Protein AF-A0A3M0MHT3-F1 (afdb_monomer_lite)

Radius of gyration: 19.17 Å; chains: 1; bounding box: 52×46×48 Å

pLDDT: mean 84.62, std 9.92, range [46.72, 96.75]

Organism: NCBI:txid2116655

Foldseek 3Di:
DDDPVVLLCLQLVLQLVVLVVQLCVQLVVCVVVVHDPVLSVLLSCLQSVLSSVLRSVVSVCVLVVVDDQPDLVVLLVSLLVSQLVSVLSSLQSNCVVVVHPSADPPHDVVSSVVSNVVSSVVSVVSSVSSVVPNLVSLVVCVVPHVSSVVSNVVVVVVVVVVVVVVVVVVVD

Structure (mmCIF, N/CA/C/O backbone):
data_AF-A0A3M0MHT3-F1
#
_entry.id   AF-A0A3M0MHT3-F1
#
loop_
_atom_site.group_PDB
_atom_site.id
_atom_site.type_symbol
_atom_site.label_atom_id
_atom_site.label_alt_id
_atom_site.label_comp_id
_atom_site.label_asym_id
_atom_site.label_entity_id
_atom_site.label_seq_id
_atom_site.pdbx_PDB_ins_code
_atom_site.Cartn_x
_atom_site.Cartn_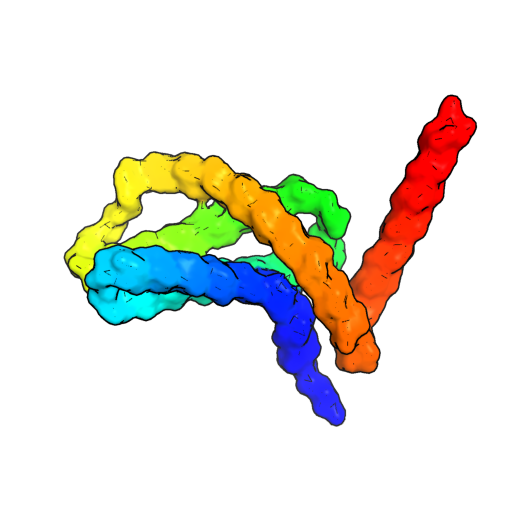y
_atom_site.Cartn_z
_atom_site.occupancy
_atom_site.B_iso_or_equiv
_atom_site.auth_seq_id
_atom_site.auth_comp_id
_atom_site.auth_asym_id
_atom_site.auth_atom_id
_atom_site.pdbx_PDB_model_num
ATOM 1 N N . MET A 1 1 ? 3.246 -25.161 -18.260 1.00 46.72 1 MET A N 1
ATOM 2 C CA . MET A 1 1 ? 2.422 -23.976 -18.597 1.00 46.72 1 MET A CA 1
ATOM 3 C C . MET A 1 1 ? 2.304 -23.102 -17.354 1.00 46.72 1 MET A C 1
ATOM 5 O O . MET A 1 1 ? 1.690 -23.528 -16.388 1.00 46.72 1 MET A O 1
ATOM 9 N N . ASN A 1 2 ? 2.968 -21.941 -17.319 1.00 58.84 2 ASN A N 1
ATOM 10 C CA . ASN A 1 2 ? 2.985 -21.074 -16.133 1.00 58.84 2 ASN A CA 1
ATOM 11 C C . ASN A 1 2 ? 1.727 -20.196 -16.084 1.00 58.84 2 ASN A C 1
ATOM 13 O O . ASN A 1 2 ? 1.417 -19.505 -17.051 1.00 58.84 2 ASN A O 1
ATOM 17 N N . ASN A 1 3 ? 1.023 -20.237 -14.952 1.00 82.75 3 ASN A N 1
ATOM 18 C CA . ASN A 1 3 ? -0.257 -19.568 -14.726 1.00 82.75 3 ASN A CA 1
ATOM 19 C C . ASN A 1 3 ? -0.120 -18.028 -14.856 1.00 82.75 3 ASN A C 1
ATOM 21 O O . ASN A 1 3 ? 0.735 -17.445 -14.177 1.00 82.75 3 ASN A O 1
ATOM 25 N N . PRO A 1 4 ? -0.937 -17.351 -15.689 1.00 78.12 4 PRO A N 1
ATOM 26 C CA . PRO A 1 4 ? -0.893 -15.894 -15.858 1.00 78.12 4 PRO A CA 1
ATOM 27 C C . PRO A 1 4 ? -1.114 -15.132 -14.544 1.00 78.12 4 PRO A C 1
ATOM 29 O O . PRO A 1 4 ? -0.484 -14.099 -14.326 1.00 78.12 4 PRO A O 1
ATOM 32 N N . ILE A 1 5 ? -1.916 -15.683 -13.627 1.00 80.44 5 ILE A N 1
ATOM 33 C CA . ILE A 1 5 ? -2.177 -15.097 -12.305 1.00 80.44 5 ILE A CA 1
ATOM 34 C C . ILE A 1 5 ? -0.890 -15.040 -11.478 1.00 80.44 5 ILE A C 1
ATOM 36 O O . ILE A 1 5 ? -0.597 -14.028 -10.849 1.00 80.44 5 ILE A O 1
ATOM 40 N N . LYS A 1 6 ? -0.072 -16.098 -11.530 1.00 83.00 6 LYS A N 1
ATOM 41 C CA . LYS A 1 6 ? 1.207 -16.152 -10.811 1.00 83.00 6 LYS A CA 1
ATOM 42 C C . LYS A 1 6 ? 2.182 -15.093 -11.328 1.00 83.00 6 LYS A C 1
ATOM 44 O O . LYS A 1 6 ? 2.849 -14.436 -10.539 1.00 83.00 6 LYS A O 1
ATOM 49 N N . ARG A 1 7 ? 2.233 -14.886 -12.648 1.00 81.50 7 ARG A N 1
ATOM 50 C CA . ARG A 1 7 ? 3.071 -13.842 -13.263 1.00 81.50 7 ARG A CA 1
ATOM 51 C C . ARG A 1 7 ? 2.618 -12.441 -12.869 1.00 81.50 7 ARG A C 1
ATOM 53 O O . ARG A 1 7 ? 3.464 -11.591 -12.602 1.00 81.50 7 ARG A O 1
ATOM 60 N N . LEU A 1 8 ? 1.307 -12.211 -12.813 1.00 81.31 8 LEU A N 1
ATOM 61 C CA . LEU A 1 8 ? 0.759 -10.944 -12.345 1.00 81.31 8 LEU A CA 1
ATOM 62 C C . LEU A 1 8 ? 1.101 -10.727 -10.866 1.00 81.31 8 LEU A C 1
ATOM 64 O O . LEU A 1 8 ? 1.663 -9.696 -10.526 1.00 81.31 8 LEU A O 1
ATOM 68 N N . ALA A 1 9 ? 0.878 -11.718 -10.003 1.00 82.44 9 ALA A N 1
ATOM 69 C CA . ALA A 1 9 ? 1.218 -11.622 -8.583 1.00 82.44 9 ALA A CA 1
ATOM 70 C C . ALA A 1 9 ? 2.713 -11.323 -8.355 1.00 82.44 9 ALA A C 1
ATOM 72 O O . ALA A 1 9 ? 3.049 -10.429 -7.583 1.00 82.44 9 ALA A O 1
ATOM 73 N N . GLU A 1 10 ? 3.613 -12.005 -9.075 1.00 84.19 10 GLU A N 1
ATOM 74 C CA . GLU A 1 10 ? 5.056 -11.735 -9.008 1.00 84.19 10 GLU A CA 1
ATOM 75 C C . GLU A 1 10 ? 5.402 -10.304 -9.445 1.00 84.19 10 GLU A C 1
ATOM 77 O O . GLU A 1 10 ? 6.305 -9.695 -8.878 1.00 84.19 10 GLU A O 1
ATOM 82 N N . LEU A 1 11 ? 4.691 -9.745 -10.426 1.00 83.38 11 LEU A N 1
ATOM 83 C CA . LEU A 1 11 ? 4.920 -8.382 -10.908 1.00 83.38 11 LEU A CA 1
ATOM 84 C C . LEU A 1 11 ? 4.488 -7.317 -9.888 1.00 83.38 11 LEU A C 1
ATOM 86 O O . LEU A 1 11 ? 5.178 -6.311 -9.731 1.00 83.38 11 LEU A O 1
ATOM 90 N N . LEU A 1 12 ? 3.361 -7.544 -9.206 1.00 86.94 12 LEU A N 1
ATOM 91 C CA . LEU A 1 12 ? 2.740 -6.594 -8.274 1.00 86.94 12 LEU A CA 1
ATOM 92 C C . LEU A 1 12 ? 3.367 -6.613 -6.872 1.00 86.94 12 LEU A C 1
ATOM 94 O O . LEU A 1 12 ? 3.143 -5.692 -6.082 1.00 86.94 12 LEU A O 1
ATOM 98 N N . LEU A 1 13 ? 4.158 -7.647 -6.575 1.00 86.62 13 LEU A N 1
ATOM 99 C CA . LEU A 1 13 ? 4.714 -7.919 -5.251 1.00 86.62 13 LEU A CA 1
ATOM 100 C C . LEU A 1 13 ? 5.468 -6.719 -4.643 1.00 86.62 13 LEU A C 1
ATOM 102 O O . LEU A 1 13 ? 5.129 -6.345 -3.517 1.00 86.62 13 LEU A O 1
ATOM 106 N N . PRO A 1 14 ? 6.395 -6.040 -5.358 1.00 84.31 14 PRO A N 1
ATOM 107 C CA . PRO A 1 14 ? 7.136 -4.907 -4.795 1.00 84.31 14 PRO A CA 1
ATOM 108 C C . PRO A 1 14 ? 6.230 -3.762 -4.335 1.00 84.31 14 PRO A C 1
ATOM 110 O O . PRO A 1 14 ? 6.463 -3.171 -3.286 1.00 84.31 14 PRO A O 1
ATOM 113 N N . GLY A 1 15 ? 5.166 -3.479 -5.089 1.00 83.81 15 GLY A N 1
ATOM 114 C CA . GLY A 1 15 ? 4.179 -2.474 -4.712 1.00 83.81 15 GLY A CA 1
ATOM 115 C C . GLY A 1 15 ? 3.361 -2.881 -3.495 1.00 83.81 15 GLY A C 1
ATOM 116 O O . GLY A 1 15 ? 3.164 -2.078 -2.587 1.00 83.81 15 GLY A O 1
ATOM 117 N N . SER A 1 16 ? 2.918 -4.139 -3.449 1.00 88.06 16 SER A N 1
ATOM 118 C CA . SER A 1 16 ? 2.106 -4.651 -2.339 1.00 88.06 16 SER A CA 1
ATOM 119 C C . SER A 1 16 ? 2.852 -4.727 -1.001 1.00 88.06 16 SER A C 1
ATOM 121 O O . SER A 1 16 ? 2.223 -4.648 0.054 1.00 88.06 16 SER A O 1
ATOM 123 N N . LEU A 1 17 ? 4.189 -4.816 -1.032 1.00 89.00 17 LEU A N 1
ATOM 124 C CA . LEU A 1 17 ? 5.043 -4.902 0.158 1.00 89.00 17 LEU A CA 1
ATOM 125 C C . LEU A 1 17 ? 4.841 -3.719 1.117 1.00 89.00 17 LEU A C 1
ATOM 127 O O . LEU A 1 17 ? 4.962 -3.868 2.332 1.00 89.00 17 LEU A O 1
ATOM 131 N N . LEU A 1 18 ? 4.473 -2.557 0.581 1.00 85.56 18 LEU A N 1
ATOM 132 C CA . LEU A 1 18 ? 4.173 -1.371 1.372 1.00 85.56 18 LEU A CA 1
ATOM 133 C C . LEU A 1 18 ? 3.054 -1.614 2.390 1.00 85.56 18 LEU A C 1
ATOM 135 O O . LEU A 1 18 ? 3.161 -1.179 3.534 1.00 85.56 18 LEU A O 1
ATOM 139 N N . GLY A 1 19 ? 2.001 -2.331 1.990 1.00 88.50 19 GLY A N 1
ATOM 140 C CA . GLY A 1 19 ? 0.903 -2.658 2.893 1.00 88.50 19 GLY A CA 1
ATOM 141 C C . GLY A 1 19 ? 1.360 -3.531 4.057 1.00 88.50 19 GLY A C 1
ATOM 142 O O . GLY A 1 19 ? 0.933 -3.309 5.185 1.00 88.50 19 GLY A O 1
ATOM 143 N N . ALA A 1 20 ? 2.300 -4.450 3.818 1.00 91.62 20 ALA A N 1
ATOM 144 C CA . ALA A 1 20 ? 2.898 -5.260 4.876 1.00 91.62 20 ALA A CA 1
ATOM 145 C C . ALA A 1 20 ? 3.751 -4.415 5.837 1.00 91.62 20 ALA A C 1
ATOM 147 O O . ALA A 1 20 ? 3.636 -4.569 7.049 1.00 91.62 20 ALA A O 1
ATOM 148 N N . ILE A 1 21 ? 4.564 -3.488 5.322 1.00 91.44 21 ILE A N 1
ATOM 149 C CA . ILE A 1 21 ? 5.383 -2.592 6.158 1.00 91.44 21 ILE A CA 1
ATOM 150 C C . ILE A 1 21 ? 4.493 -1.688 7.016 1.00 91.44 21 ILE A C 1
ATOM 152 O O . ILE A 1 21 ? 4.724 -1.554 8.215 1.00 91.44 21 ILE A O 1
ATOM 156 N N . ALA A 1 22 ? 3.448 -1.105 6.426 1.00 90.25 22 ALA A N 1
ATOM 157 C CA . ALA A 1 22 ? 2.500 -0.268 7.152 1.00 90.25 22 ALA A CA 1
ATOM 158 C C . ALA A 1 22 ? 1.719 -1.065 8.209 1.00 90.25 22 ALA A C 1
ATOM 160 O O . ALA A 1 22 ? 1.574 -0.599 9.337 1.00 90.25 22 ALA A O 1
ATOM 161 N N . ALA A 1 23 ? 1.274 -2.279 7.873 1.00 92.25 23 ALA A N 1
ATOM 162 C CA . ALA A 1 23 ? 0.654 -3.203 8.817 1.00 92.25 23 ALA A CA 1
ATOM 163 C C . ALA A 1 23 ? 1.576 -3.508 10.005 1.00 92.25 23 ALA A C 1
ATOM 165 O O . ALA A 1 23 ? 1.143 -3.415 11.150 1.00 92.25 23 ALA A O 1
ATOM 166 N N . LEU A 1 24 ? 2.847 -3.826 9.748 1.00 95.44 24 LEU A N 1
ATOM 167 C CA . LEU A 1 24 ? 3.828 -4.087 10.803 1.00 95.44 24 LEU A CA 1
ATOM 168 C C . LEU A 1 24 ? 4.072 -2.853 11.674 1.00 95.44 24 LEU A C 1
ATOM 170 O O . LEU A 1 24 ? 4.124 -2.980 12.893 1.00 95.44 24 LEU A O 1
ATOM 174 N N . ALA A 1 25 ? 4.180 -1.667 11.073 1.00 93.81 25 ALA A N 1
ATOM 175 C CA . ALA A 1 25 ? 4.364 -0.424 11.816 1.00 93.81 25 ALA A CA 1
ATOM 176 C C . ALA A 1 25 ? 3.164 -0.132 12.732 1.00 93.81 25 ALA A C 1
ATOM 178 O O . ALA A 1 25 ? 3.336 0.073 13.932 1.00 93.81 25 ALA A O 1
ATOM 179 N N . VAL A 1 26 ? 1.944 -0.172 12.191 1.00 93.88 26 VAL A N 1
ATOM 180 C CA . VAL A 1 26 ? 0.717 0.096 12.956 1.00 93.88 26 VAL A CA 1
ATOM 181 C C . VAL A 1 26 ? 0.482 -0.973 14.021 1.00 93.88 26 VAL A C 1
ATOM 183 O O . VAL A 1 26 ? 0.219 -0.645 15.177 1.00 93.88 26 VAL A O 1
ATOM 186 N N . GLY A 1 27 ? 0.627 -2.248 13.659 1.00 93.25 27 GLY A N 1
ATOM 187 C CA . GLY A 1 27 ? 0.497 -3.365 14.589 1.00 93.25 27 GLY A CA 1
ATOM 188 C C . GLY A 1 27 ? 1.536 -3.325 15.706 1.00 93.25 27 GLY A C 1
ATOM 189 O O . GLY A 1 27 ? 1.191 -3.548 16.862 1.00 93.25 27 GLY A O 1
ATOM 190 N N . GLY A 1 28 ? 2.784 -2.982 15.380 1.00 94.56 28 GLY A N 1
ATOM 191 C CA . GLY A 1 28 ? 3.874 -2.843 16.343 1.00 94.56 28 GLY A CA 1
ATOM 192 C C . GLY A 1 28 ? 3.635 -1.712 17.341 1.00 94.56 28 GLY A C 1
ATOM 193 O O . GLY A 1 28 ? 3.796 -1.919 18.541 1.00 94.56 28 GLY A O 1
ATOM 194 N N . VAL A 1 29 ? 3.178 -0.545 16.873 1.00 95.62 29 VAL A N 1
ATOM 195 C CA . VAL A 1 29 ? 2.817 0.579 17.757 1.00 95.62 29 VAL A CA 1
ATOM 196 C C . VAL A 1 29 ? 1.627 0.217 18.647 1.00 95.62 29 VAL A C 1
ATOM 198 O O . VAL A 1 29 ? 1.661 0.483 19.846 1.00 95.62 29 VAL A O 1
ATOM 201 N N . ALA A 1 30 ? 0.595 -0.425 18.095 1.00 94.00 30 ALA A N 1
ATOM 202 C CA . ALA A 1 30 ? -0.578 -0.837 18.862 1.00 94.00 30 ALA A CA 1
ATOM 203 C C . ALA A 1 30 ? -0.240 -1.906 19.919 1.00 94.00 30 ALA A C 1
ATOM 205 O O . ALA A 1 30 ? -0.723 -1.831 21.049 1.00 94.00 30 ALA A O 1
ATOM 206 N N . LEU A 1 31 ? 0.630 -2.860 19.574 1.00 95.75 31 LEU A N 1
ATOM 207 C CA . LEU A 1 31 ? 1.147 -3.863 20.503 1.00 95.75 31 LEU A CA 1
ATOM 208 C C . LEU A 1 31 ? 1.972 -3.216 21.620 1.00 95.75 31 LEU A C 1
ATOM 210 O O . LEU A 1 31 ? 1.764 -3.525 22.790 1.00 95.75 31 LEU A O 1
ATOM 214 N N . TYR A 1 32 ? 2.874 -2.299 21.266 1.00 96.75 32 TYR A N 1
ATOM 215 C CA . TYR A 1 32 ? 3.683 -1.558 22.233 1.00 96.75 32 TYR A CA 1
ATOM 216 C C . TYR A 1 32 ? 2.818 -0.715 23.181 1.00 96.75 32 TYR A C 1
ATOM 218 O O . TYR A 1 32 ? 3.097 -0.640 24.373 1.00 96.75 32 TYR A O 1
ATOM 226 N N . GLY A 1 33 ? 1.729 -0.136 22.670 1.00 95.31 33 GLY A N 1
ATOM 227 C CA . GLY A 1 33 ? 0.738 0.590 23.463 1.00 95.31 33 GLY A CA 1
ATOM 228 C C . GLY A 1 33 ? -0.150 -0.292 24.348 1.00 95.31 33 GLY A C 1
ATOM 229 O O . GLY A 1 33 ? -1.026 0.241 25.024 1.00 95.31 33 GLY A O 1
ATOM 230 N N . GLY A 1 34 ? 0.031 -1.619 24.339 1.00 94.75 34 GLY A N 1
ATOM 231 C CA . GLY A 1 34 ? -0.767 -2.549 25.140 1.00 94.75 34 GLY A CA 1
ATOM 232 C C . GLY A 1 34 ? -2.235 -2.625 24.713 1.00 94.75 34 GLY A C 1
ATOM 233 O O . GLY A 1 34 ? -3.099 -2.929 25.536 1.00 94.75 34 GLY A O 1
ATOM 234 N N . LEU A 1 35 ? -2.540 -2.318 23.448 1.00 95.69 35 LEU A N 1
ATOM 235 C CA . LEU A 1 35 ? -3.917 -2.300 22.962 1.00 95.69 35 LEU A CA 1
ATOM 236 C C . LEU A 1 35 ? -4.488 -3.723 22.820 1.00 95.69 35 LEU A C 1
ATOM 238 O O . LEU A 1 35 ? -3.740 -4.677 22.588 1.00 95.69 35 LEU A O 1
ATOM 242 N N . PRO A 1 36 ? -5.821 -3.893 22.917 1.00 95.31 36 PRO A N 1
ATOM 243 C CA . PRO A 1 36 ? -6.450 -5.204 22.786 1.00 95.31 36 PRO A CA 1
ATOM 244 C C . PRO A 1 36 ? -6.127 -5.880 21.449 1.00 95.31 36 PRO A C 1
ATOM 246 O O . PRO A 1 36 ? -6.113 -5.230 20.402 1.00 95.31 36 PRO A O 1
ATOM 249 N N . THR A 1 37 ? -5.967 -7.207 21.446 1.00 95.31 37 THR A N 1
ATOM 250 C CA . THR A 1 37 ? -5.622 -7.975 20.234 1.00 95.31 37 THR A CA 1
ATOM 251 C C . THR A 1 37 ? -6.588 -7.723 19.075 1.00 95.31 37 THR A C 1
ATOM 253 O O . THR A 1 37 ? -6.146 -7.579 17.938 1.00 95.31 37 THR A O 1
ATOM 256 N N . GLY A 1 38 ? -7.892 -7.601 19.349 1.00 94.12 38 GLY A N 1
ATOM 257 C CA . GLY A 1 38 ? -8.884 -7.277 18.319 1.00 94.12 38 GLY A CA 1
ATOM 258 C C . GLY A 1 38 ? -8.629 -5.921 17.653 1.00 94.12 38 GLY A C 1
ATOM 259 O O . GLY A 1 38 ? -8.665 -5.831 16.429 1.00 94.12 38 GLY A O 1
ATOM 260 N N . TYR A 1 39 ? -8.255 -4.900 18.432 1.00 94.19 39 TYR A N 1
ATOM 261 C CA . TYR A 1 39 ? -7.884 -3.585 17.903 1.00 94.19 39 TYR A CA 1
ATOM 262 C C . TYR A 1 39 ? -6.640 -3.677 17.012 1.00 94.19 39 TYR A C 1
ATOM 264 O O . TYR A 1 39 ? -6.620 -3.109 15.920 1.00 94.19 39 TYR A O 1
ATOM 272 N N . ILE A 1 40 ? -5.617 -4.420 17.451 1.00 96.00 40 ILE A N 1
ATOM 273 C CA . ILE A 1 40 ? -4.374 -4.622 16.692 1.00 96.00 40 ILE A CA 1
ATOM 274 C C . ILE A 1 40 ? -4.682 -5.277 15.339 1.00 96.00 40 ILE A C 1
ATOM 276 O O . ILE A 1 40 ? -4.245 -4.782 14.300 1.00 96.00 40 ILE A O 1
ATOM 280 N N . VAL A 1 41 ? -5.465 -6.360 15.337 1.00 96.75 41 VAL A N 1
ATOM 281 C CA . VAL A 1 41 ? -5.820 -7.101 14.116 1.00 96.75 41 VAL A CA 1
ATOM 282 C C . VAL A 1 41 ? -6.628 -6.231 13.154 1.00 96.75 41 VAL A C 1
ATOM 284 O O . VAL A 1 41 ? -6.288 -6.161 11.972 1.00 96.75 41 VAL A O 1
ATOM 287 N N . VAL A 1 42 ? -7.654 -5.529 13.645 1.00 96.44 42 VAL A N 1
ATOM 288 C CA . VAL A 1 42 ? -8.458 -4.613 12.818 1.00 96.44 42 VAL A CA 1
ATOM 289 C C . VAL A 1 42 ? -7.578 -3.520 12.221 1.00 96.44 42 VAL A C 1
ATOM 291 O O . VAL A 1 42 ? -7.635 -3.285 11.016 1.00 96.44 42 VAL A O 1
ATOM 294 N N . SER A 1 43 ? -6.710 -2.913 13.029 1.00 94.62 43 SER A N 1
ATOM 295 C CA . SER A 1 43 ? -5.804 -1.848 12.594 1.00 94.62 43 SER A CA 1
ATOM 296 C C . SER A 1 43 ? -4.857 -2.315 11.488 1.00 94.62 43 SER A C 1
ATOM 298 O O . SER A 1 43 ? -4.729 -1.646 10.462 1.00 94.62 43 SER A O 1
ATOM 300 N N . ILE A 1 44 ? -4.240 -3.490 11.665 1.00 96.44 44 ILE A N 1
ATOM 301 C CA . ILE A 1 44 ? -3.349 -4.126 10.685 1.00 96.44 44 ILE A CA 1
ATOM 302 C C . ILE A 1 44 ? -4.066 -4.341 9.352 1.00 96.44 44 ILE A C 1
ATOM 304 O O . ILE A 1 44 ? -3.543 -3.969 8.301 1.00 96.44 44 ILE A O 1
ATOM 308 N N . LEU A 1 45 ? -5.256 -4.941 9.384 1.00 96.75 45 LEU A N 1
ATOM 309 C CA . LEU A 1 45 ? -5.987 -5.288 8.169 1.00 96.75 45 LEU A CA 1
ATOM 310 C C . LEU A 1 45 ? -6.519 -4.041 7.463 1.00 96.75 45 LEU A C 1
ATOM 312 O O . LEU A 1 45 ? -6.375 -3.914 6.246 1.00 96.75 45 LEU A O 1
ATOM 316 N N . ALA A 1 46 ? -7.084 -3.105 8.224 1.00 95.69 46 ALA A N 1
ATOM 317 C CA . ALA A 1 46 ? -7.743 -1.929 7.680 1.00 95.69 46 ALA A CA 1
ATOM 318 C C . ALA A 1 46 ? -6.770 -0.943 7.023 1.00 95.69 46 ALA A C 1
ATOM 320 O O . ALA A 1 46 ? -7.167 -0.244 6.096 1.00 95.69 46 ALA A O 1
ATOM 321 N N . ILE A 1 47 ? -5.501 -0.908 7.448 1.00 94.94 47 ILE A N 1
ATOM 322 C CA . ILE A 1 47 ? -4.467 -0.115 6.767 1.00 94.94 47 ILE A CA 1
ATOM 323 C C . ILE A 1 47 ? -3.673 -0.935 5.748 1.00 94.94 47 ILE A C 1
ATOM 325 O O . ILE A 1 47 ? -3.404 -0.468 4.641 1.00 94.94 47 ILE A O 1
ATOM 329 N N . GLY A 1 48 ? -3.300 -2.164 6.105 1.00 94.50 48 GLY A N 1
ATOM 330 C CA . GLY A 1 48 ? -2.370 -2.972 5.330 1.00 94.50 48 GLY A CA 1
ATOM 331 C C . GLY A 1 48 ? -2.970 -3.439 4.015 1.00 94.50 48 GLY A C 1
ATOM 332 O O . GLY A 1 48 ? -2.303 -3.369 2.983 1.00 94.50 48 GLY A O 1
ATOM 333 N N . VAL A 1 49 ? -4.238 -3.864 4.025 1.00 95.50 49 VAL A N 1
ATOM 334 C CA . VAL A 1 49 ? -4.906 -4.368 2.819 1.00 95.50 49 VAL A CA 1
ATOM 335 C C . VAL A 1 49 ? -5.101 -3.256 1.782 1.00 95.50 49 VAL A C 1
ATOM 337 O O . VAL A 1 49 ? -4.627 -3.441 0.658 1.00 95.50 49 VAL A O 1
ATOM 340 N N . PRO A 1 50 ? -5.702 -2.089 2.100 1.00 95.81 50 PRO A N 1
ATOM 341 C CA . PRO A 1 50 ? -5.839 -1.015 1.118 1.00 95.81 50 PRO A CA 1
ATOM 342 C C . PRO A 1 50 ? -4.493 -0.540 0.570 1.00 95.81 50 PRO A C 1
ATOM 344 O O . PRO A 1 50 ? -4.338 -0.426 -0.645 1.00 95.81 50 PRO A O 1
ATOM 347 N N . LEU A 1 51 ? -3.485 -0.351 1.429 1.00 94.38 51 LEU A N 1
ATOM 348 C CA . LEU A 1 51 ? -2.158 0.074 0.977 1.00 94.38 51 LEU A CA 1
ATOM 349 C C . LEU A 1 51 ? -1.477 -0.971 0.089 1.00 94.38 51 LEU A C 1
ATOM 351 O O . LEU A 1 51 ? -0.846 -0.598 -0.900 1.00 94.38 51 LEU A O 1
ATOM 355 N N . ALA A 1 52 ? -1.622 -2.265 0.390 1.00 93.75 52 ALA A N 1
ATOM 356 C CA . ALA A 1 52 ? -1.102 -3.329 -0.466 1.00 93.75 52 ALA A CA 1
ATOM 357 C C . ALA A 1 52 ? -1.777 -3.316 -1.846 1.00 93.75 52 ALA A C 1
ATOM 359 O O . ALA A 1 52 ? -1.098 -3.454 -2.865 1.00 93.75 52 ALA A O 1
ATOM 360 N N . LEU A 1 53 ? -3.097 -3.108 -1.888 1.00 94.75 53 LEU A N 1
ATOM 361 C CA . LEU A 1 53 ? -3.864 -3.023 -3.132 1.00 94.75 53 LEU A CA 1
ATOM 362 C C . LEU A 1 53 ? -3.477 -1.791 -3.957 1.00 94.75 53 LEU A C 1
ATOM 364 O O . LEU A 1 53 ? -3.206 -1.919 -5.152 1.00 94.75 53 LEU A O 1
ATOM 368 N N . PHE A 1 54 ? -3.379 -0.612 -3.338 1.00 94.12 54 PHE A N 1
ATOM 369 C CA . PHE A 1 54 ? -2.932 0.600 -4.028 1.00 94.12 54 PHE A CA 1
ATOM 370 C C . PHE A 1 54 ? -1.473 0.490 -4.479 1.00 94.12 54 PHE A C 1
ATOM 372 O O . PHE A 1 54 ? -1.154 0.877 -5.603 1.00 94.12 54 PHE A O 1
ATOM 379 N N . GLY A 1 55 ? -0.586 -0.086 -3.673 1.00 91.56 55 GLY A N 1
ATOM 380 C CA . GLY A 1 55 ? 0.800 -0.319 -4.072 1.00 91.56 55 GLY A CA 1
ATOM 381 C C . GLY A 1 55 ? 0.914 -1.286 -5.257 1.00 91.56 55 GLY A C 1
ATOM 382 O O . GLY A 1 55 ? 1.660 -1.028 -6.210 1.00 91.56 55 GLY A O 1
ATOM 383 N N . ALA A 1 56 ? 0.126 -2.365 -5.254 1.00 90.94 56 ALA A N 1
ATOM 384 C CA . ALA A 1 56 ? -0.004 -3.265 -6.397 1.00 90.94 56 ALA A CA 1
ATOM 385 C C . ALA A 1 56 ? -0.513 -2.514 -7.640 1.00 90.94 56 ALA A C 1
ATOM 387 O O . ALA A 1 56 ? 0.112 -2.591 -8.698 1.00 90.94 56 ALA A O 1
ATOM 388 N N . GLY A 1 57 ? -1.575 -1.714 -7.505 1.00 90.88 57 GLY A N 1
ATOM 389 C CA . GLY A 1 57 ? -2.109 -0.873 -8.581 1.00 90.88 57 GLY A CA 1
ATOM 390 C C . GLY A 1 57 ? -1.065 0.075 -9.179 1.00 90.88 57 GLY A C 1
ATOM 391 O O . GLY A 1 57 ? -0.948 0.168 -10.400 1.00 90.88 57 GLY A O 1
ATOM 392 N N . TYR A 1 58 ? -0.224 0.695 -8.346 1.00 88.69 58 TYR A N 1
ATOM 393 C CA . TYR A 1 58 ? 0.875 1.535 -8.823 1.00 88.69 58 TYR A CA 1
ATOM 394 C C . TYR A 1 58 ? 1.891 0.729 -9.641 1.00 88.69 58 TYR A C 1
ATOM 396 O O . TYR A 1 58 ? 2.280 1.139 -10.734 1.00 88.69 58 TYR A O 1
ATOM 404 N N . SER A 1 59 ? 2.281 -0.454 -9.153 1.00 86.62 59 SER A N 1
ATOM 405 C CA . SER A 1 59 ? 3.206 -1.337 -9.880 1.00 86.62 59 SER A CA 1
ATOM 406 C C . SER A 1 59 ? 2.628 -1.795 -11.218 1.00 86.62 59 SER A C 1
ATOM 408 O O . SER A 1 59 ? 3.359 -1.887 -12.202 1.00 86.62 59 SER A O 1
ATOM 410 N N . PHE A 1 60 ? 1.315 -2.021 -11.284 1.00 86.81 60 PHE A N 1
ATOM 411 C CA . PHE A 1 60 ? 0.615 -2.321 -12.531 1.00 86.81 60 PHE A CA 1
ATOM 412 C C . PHE A 1 60 ? 0.629 -1.139 -13.513 1.00 86.81 60 PHE A C 1
ATOM 414 O O . PHE A 1 60 ? 0.920 -1.316 -14.698 1.00 86.81 60 PHE A O 1
ATOM 421 N N . LEU A 1 61 ? 0.345 0.078 -13.038 1.00 86.06 61 LEU A N 1
ATOM 422 C CA . LEU A 1 61 ? 0.378 1.292 -13.864 1.00 86.06 61 LEU A CA 1
ATOM 423 C C . LEU A 1 61 ? 1.782 1.577 -14.406 1.00 86.06 61 LEU A C 1
ATOM 425 O O . LEU A 1 61 ? 1.939 1.993 -15.555 1.00 86.06 61 LEU A O 1
ATOM 429 N N . LEU A 1 62 ? 2.804 1.299 -13.601 1.00 81.06 62 LEU A N 1
ATOM 430 C CA . LEU A 1 62 ? 4.190 1.434 -14.018 1.00 81.06 62 LEU A CA 1
ATOM 431 C C . LEU A 1 62 ? 4.559 0.370 -15.063 1.00 81.06 62 LEU A C 1
ATOM 433 O O . LEU A 1 62 ? 5.079 0.704 -16.126 1.00 81.06 62 LEU A O 1
ATOM 437 N N . AL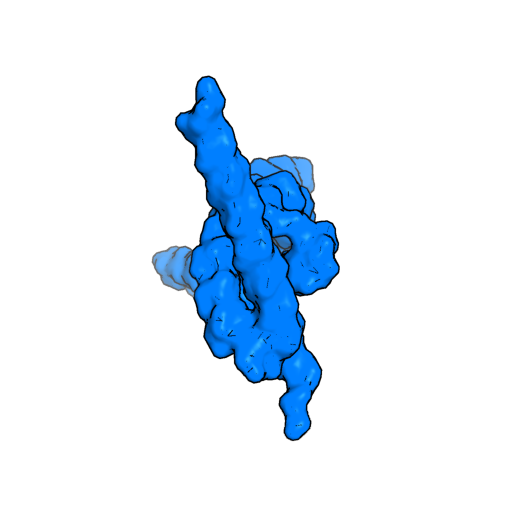A A 1 63 ? 4.208 -0.896 -14.820 1.00 78.75 63 ALA A N 1
ATOM 438 C CA . ALA A 1 63 ? 4.484 -1.994 -15.747 1.00 7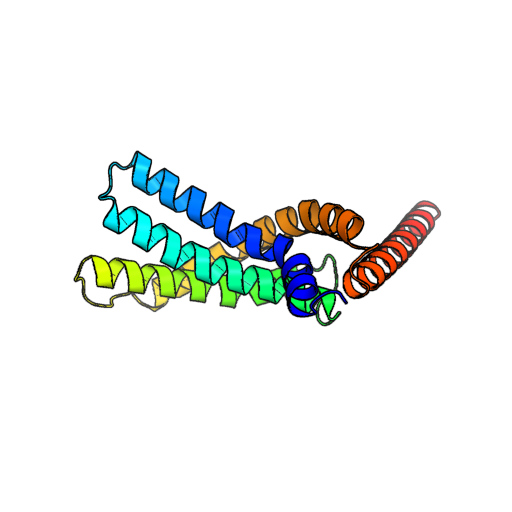8.75 63 ALA A CA 1
ATOM 439 C C . ALA A 1 63 ? 3.732 -1.876 -17.086 1.00 78.75 63 ALA A C 1
ATOM 441 O O . ALA A 1 63 ? 4.221 -2.347 -18.109 1.00 78.75 63 ALA A O 1
ATOM 442 N N . SER A 1 64 ? 2.566 -1.227 -17.095 1.00 78.69 64 SER A N 1
ATOM 443 C CA . SER A 1 64 ? 1.795 -0.923 -18.310 1.00 78.69 64 SER A CA 1
ATOM 444 C C . SER A 1 64 ? 2.262 0.345 -19.040 1.00 78.69 64 SER A C 1
ATOM 446 O O . SER A 1 64 ? 1.603 0.776 -19.985 1.00 78.69 64 SER A O 1
ATOM 448 N N . ALA A 1 65 ? 3.380 0.951 -18.613 1.00 75.12 65 ALA A N 1
ATOM 449 C CA . ALA A 1 65 ? 3.948 2.182 -19.169 1.00 75.12 65 ALA A CA 1
ATOM 450 C C . ALA A 1 65 ? 2.982 3.387 -19.174 1.00 75.12 65 ALA A C 1
ATOM 452 O O . ALA A 1 65 ? 3.183 4.353 -19.911 1.00 75.12 65 ALA A O 1
ATOM 453 N N . ARG A 1 66 ? 1.940 3.360 -18.329 1.00 77.56 66 ARG A N 1
ATOM 454 C CA . ARG A 1 66 ? 0.991 4.473 -18.143 1.00 77.56 66 ARG A CA 1
ATOM 455 C C . ARG A 1 66 ? 1.599 5.610 -17.323 1.00 77.56 66 ARG A C 1
ATOM 457 O O . ARG A 1 66 ? 1.155 6.748 -17.437 1.00 77.56 66 ARG A O 1
ATOM 464 N N . ILE A 1 67 ? 2.590 5.298 -16.489 1.00 77.94 67 ILE A N 1
ATOM 465 C CA . ILE A 1 67 ? 3.301 6.252 -15.637 1.00 77.94 67 ILE A CA 1
ATOM 466 C C . ILE A 1 67 ? 4.790 6.218 -15.982 1.00 77.94 67 ILE A C 1
ATOM 468 O O . ILE A 1 67 ? 5.370 5.154 -16.196 1.00 77.94 67 ILE A O 1
ATOM 472 N N . ARG A 1 68 ? 5.416 7.398 -16.040 1.00 68.94 68 ARG A N 1
ATOM 473 C CA . ARG A 1 68 ? 6.852 7.526 -16.300 1.00 68.94 68 ARG A CA 1
ATOM 474 C C . ARG A 1 68 ? 7.659 7.163 -15.052 1.00 68.94 68 ARG A C 1
ATOM 476 O O . ARG A 1 68 ? 7.378 7.637 -13.955 1.00 68.94 68 ARG A O 1
ATOM 483 N N . ILE A 1 69 ? 8.696 6.364 -15.261 1.00 66.19 69 ILE A N 1
ATOM 484 C CA . ILE A 1 69 ? 9.661 5.940 -14.244 1.00 66.19 69 ILE A CA 1
ATOM 485 C C . ILE A 1 69 ? 10.448 7.159 -13.735 1.00 66.19 69 ILE A C 1
ATOM 487 O O . ILE A 1 69 ? 10.870 7.995 -14.538 1.00 66.19 69 ILE A O 1
ATOM 491 N N . GLY A 1 70 ? 10.617 7.276 -12.413 1.00 64.69 70 GLY A N 1
ATOM 492 C CA . GLY A 1 70 ? 11.369 8.361 -11.763 1.00 64.69 70 GLY A CA 1
ATOM 493 C C . GLY A 1 70 ? 10.635 9.706 -11.660 1.00 64.69 70 GLY A C 1
ATOM 494 O O . GLY A 1 70 ? 11.231 10.710 -11.278 1.00 64.69 70 GLY A O 1
ATOM 495 N N . GLY A 1 71 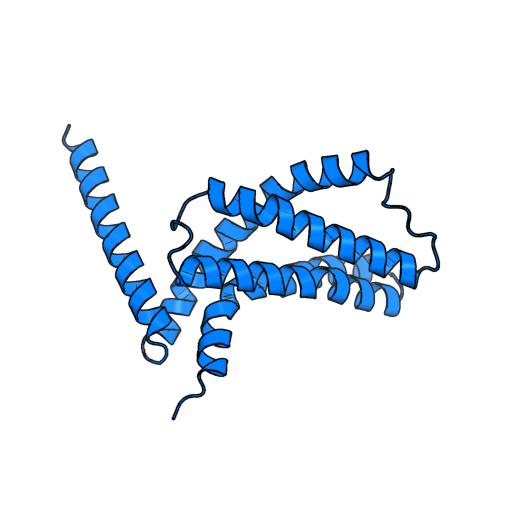? 9.347 9.768 -12.015 1.00 72.94 71 GLY A N 1
ATOM 496 C CA . GLY A 1 71 ? 8.540 10.976 -11.840 1.00 72.94 71 GLY A CA 1
ATOM 497 C C . GLY A 1 71 ? 7.931 11.056 -10.440 1.00 72.94 71 GLY A C 1
ATOM 498 O O . GLY A 1 71 ? 7.042 10.272 -10.121 1.00 72.94 71 GLY A O 1
ATOM 499 N N . ILE A 1 72 ? 8.334 12.039 -9.628 1.00 77.00 72 ILE A N 1
ATOM 500 C CA . ILE A 1 72 ? 7.730 12.283 -8.300 1.00 77.00 72 ILE A CA 1
ATOM 501 C C . ILE A 1 72 ? 6.256 12.691 -8.450 1.00 77.00 72 ILE A C 1
ATOM 503 O O . ILE A 1 72 ? 5.390 12.203 -7.730 1.00 77.00 72 ILE A O 1
ATOM 507 N N . THR A 1 73 ? 5.944 13.546 -9.428 1.00 83.44 73 THR A N 1
ATOM 508 C CA . THR A 1 73 ? 4.596 14.088 -9.661 1.00 83.44 73 THR A CA 1
ATOM 509 C C . THR A 1 73 ? 3.503 13.019 -9.819 1.00 83.44 73 THR A C 1
ATOM 511 O O . THR A 1 73 ? 2.503 13.108 -9.107 1.00 83.44 73 THR A O 1
ATOM 514 N N . PRO A 1 74 ? 3.639 11.995 -10.689 1.00 84.00 74 PRO A N 1
ATOM 515 C CA . PRO A 1 74 ? 2.616 10.956 -10.801 1.00 84.00 74 PRO A CA 1
ATOM 516 C C . PRO A 1 74 ? 2.500 10.086 -9.544 1.00 84.00 74 PRO A C 1
ATOM 518 O O . PRO A 1 74 ? 1.394 9.663 -9.217 1.00 84.00 74 PRO A O 1
ATOM 521 N N . ALA A 1 75 ? 3.597 9.850 -8.816 1.00 87.19 75 ALA A N 1
ATOM 522 C CA . ALA A 1 75 ? 3.553 9.118 -7.551 1.00 87.19 75 ALA A CA 1
ATOM 523 C C . ALA A 1 75 ? 2.770 9.895 -6.484 1.00 87.19 75 ALA A C 1
ATOM 525 O O . ALA A 1 75 ? 1.882 9.331 -5.847 1.00 87.19 75 ALA A O 1
ATOM 526 N N . VAL A 1 76 ? 3.043 11.196 -6.344 1.00 89.12 76 VAL A N 1
ATOM 527 C CA . VAL A 1 76 ? 2.316 12.085 -5.426 1.00 89.12 76 VAL A CA 1
ATOM 528 C C . VAL A 1 76 ? 0.838 12.156 -5.802 1.00 89.12 76 VAL A C 1
ATOM 530 O O . VAL A 1 76 ? -0.007 11.948 -4.940 1.00 89.12 76 VAL A O 1
ATOM 533 N N . GLY A 1 77 ? 0.506 12.367 -7.080 1.00 90.50 77 GLY A N 1
ATOM 534 C CA . GLY A 1 77 ? -0.889 12.426 -7.530 1.00 90.50 77 GLY A CA 1
ATOM 535 C C . GLY A 1 77 ? -1.660 11.123 -7.290 1.00 90.50 77 GLY A C 1
ATOM 536 O O . GLY A 1 77 ? -2.808 11.154 -6.851 1.00 90.50 77 GLY A O 1
ATOM 537 N N . TYR A 1 78 ? -1.018 9.974 -7.518 1.00 91.75 78 TYR A N 1
ATOM 538 C CA . TYR A 1 78 ? -1.611 8.664 -7.249 1.00 91.75 78 TYR A CA 1
ATOM 539 C C . TYR A 1 78 ? -1.871 8.451 -5.752 1.00 91.75 78 TYR A C 1
ATOM 541 O O . TYR A 1 78 ? -2.966 8.052 -5.344 1.00 91.75 78 TYR A O 1
ATOM 549 N N . TRP A 1 79 ? -0.871 8.745 -4.920 1.00 92.88 79 TRP A N 1
ATOM 550 C CA . TRP A 1 79 ? -0.960 8.527 -3.481 1.00 92.88 79 TRP A CA 1
ATOM 551 C C . TRP A 1 79 ? -1.794 9.571 -2.749 1.00 92.88 79 TRP A C 1
ATOM 553 O O . TRP A 1 79 ? -2.333 9.240 -1.699 1.00 92.88 79 TRP A O 1
ATOM 563 N N . LEU A 1 80 ? -2.014 10.756 -3.320 1.00 92.81 80 LEU A N 1
ATOM 564 C CA . LEU A 1 80 ? -2.981 11.732 -2.813 1.00 92.81 80 LEU A CA 1
ATOM 565 C C . LEU A 1 80 ? -4.357 11.086 -2.593 1.00 92.81 80 LEU A C 1
ATOM 567 O O . LEU A 1 80 ? -5.006 11.299 -1.572 1.00 92.81 80 LEU A O 1
ATOM 571 N N . ILE A 1 81 ? -4.773 10.248 -3.544 1.00 93.12 81 ILE A N 1
ATOM 572 C CA . ILE A 1 81 ? -6.033 9.508 -3.489 1.00 93.12 81 ILE A CA 1
ATOM 573 C C . ILE A 1 81 ? -5.831 8.209 -2.710 1.00 93.12 81 ILE A C 1
ATOM 575 O O . ILE A 1 81 ? -6.558 7.947 -1.755 1.00 93.12 81 ILE A O 1
ATOM 579 N N . GLY A 1 82 ? -4.828 7.405 -3.080 1.00 92.69 82 GLY A N 1
ATOM 580 C CA . GLY A 1 82 ? -4.634 6.073 -2.500 1.00 92.69 82 GLY A CA 1
ATOM 581 C C . GLY A 1 82 ? -4.397 6.084 -0.989 1.00 92.69 82 GLY A C 1
ATOM 582 O O . GLY A 1 82 ? -4.974 5.274 -0.262 1.00 92.69 82 GLY A O 1
ATOM 583 N N . TYR A 1 83 ? -3.595 7.030 -0.496 1.00 93.19 83 TYR A N 1
ATOM 584 C CA . TYR A 1 83 ? -3.297 7.170 0.928 1.00 93.19 83 TYR A CA 1
ATOM 585 C C . TYR A 1 83 ? -4.527 7.645 1.693 1.00 93.19 83 TYR A C 1
ATOM 587 O O . TYR A 1 83 ? -4.913 7.033 2.686 1.00 93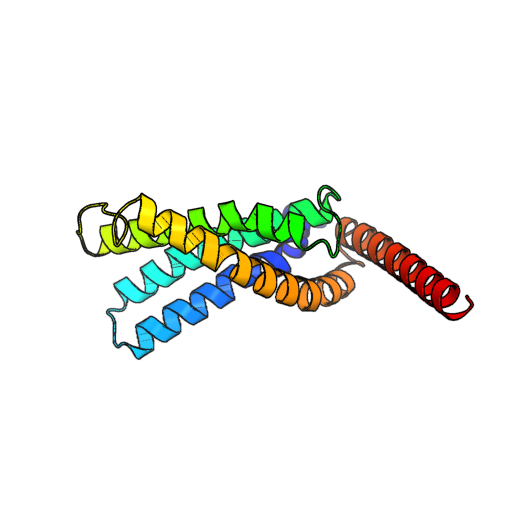.19 83 TYR A O 1
ATOM 595 N N . THR A 1 84 ? -5.180 8.689 1.183 1.00 93.25 84 THR A N 1
ATOM 596 C CA . THR A 1 84 ? -6.395 9.250 1.772 1.00 93.25 84 THR A CA 1
ATOM 597 C C . THR A 1 84 ? -7.492 8.196 1.889 1.00 93.25 84 THR A C 1
ATOM 599 O O . THR A 1 84 ? -8.026 7.999 2.976 1.00 93.25 84 THR A O 1
ATOM 602 N N . VAL A 1 85 ? -7.767 7.449 0.816 1.00 93.88 85 VAL A N 1
ATOM 603 C CA . VAL A 1 85 ? -8.754 6.359 0.832 1.00 93.88 85 VAL A CA 1
ATOM 604 C C . VAL A 1 85 ? -8.362 5.283 1.844 1.00 93.88 85 VAL A C 1
ATOM 606 O O . VAL A 1 85 ? -9.200 4.852 2.633 1.00 93.88 85 VAL A O 1
ATOM 609 N N . SER A 1 86 ? -7.090 4.877 1.873 1.00 95.19 86 SER A N 1
ATOM 610 C CA . SER A 1 86 ? -6.607 3.868 2.827 1.00 95.19 86 SER A CA 1
ATOM 611 C C . SER A 1 86 ? -6.771 4.324 4.280 1.00 95.19 86 SER A C 1
ATOM 613 O O . SER A 1 86 ? -7.181 3.542 5.136 1.00 95.19 86 SER A O 1
ATOM 615 N N . ARG A 1 87 ? -6.510 5.605 4.563 1.00 93.50 87 ARG A N 1
ATOM 616 C CA . ARG A 1 87 ? -6.714 6.200 5.889 1.00 93.50 87 ARG A CA 1
ATOM 617 C C . ARG A 1 87 ? -8.188 6.325 6.248 1.00 93.50 87 ARG A C 1
ATOM 619 O O . ARG A 1 87 ? -8.533 6.054 7.391 1.00 93.50 87 ARG A O 1
ATOM 626 N N . THR A 1 88 ? -9.056 6.669 5.300 1.00 92.81 88 THR A N 1
ATOM 627 C CA . THR A 1 88 ? -10.509 6.681 5.522 1.00 92.81 88 THR A CA 1
ATOM 628 C C . THR A 1 88 ? -11.023 5.285 5.869 1.00 92.81 88 THR A C 1
ATOM 630 O O . THR A 1 88 ? -11.772 5.138 6.830 1.00 92.81 88 THR A O 1
ATOM 633 N N . VAL A 1 89 ? -10.588 4.249 5.142 1.00 94.25 89 VAL A N 1
ATOM 634 C CA . VAL A 1 89 ? -10.957 2.853 5.437 1.00 94.25 89 VAL A CA 1
ATOM 635 C C . VAL A 1 89 ? -10.479 2.436 6.826 1.00 94.25 89 VAL A C 1
ATOM 637 O O . VAL A 1 89 ? -11.257 1.856 7.581 1.00 94.25 89 VAL A O 1
ATOM 640 N N . TYR A 1 90 ? -9.234 2.764 7.181 1.00 94.19 90 TYR A N 1
ATOM 641 C CA . TYR A 1 90 ? -8.702 2.514 8.520 1.00 94.19 90 TYR A CA 1
ATOM 642 C C . TYR A 1 90 ? -9.566 3.147 9.613 1.00 94.19 90 TYR A C 1
ATOM 644 O O . TYR A 1 90 ? -9.965 2.463 10.552 1.00 94.19 90 TYR A O 1
ATOM 652 N N . GLU A 1 91 ? -9.881 4.433 9.467 1.00 92.50 91 GLU A N 1
ATOM 653 C CA . GLU A 1 91 ? -10.647 5.190 10.457 1.00 92.50 91 GLU A CA 1
ATOM 654 C C . GLU A 1 91 ? -12.048 4.601 10.652 1.00 92.50 91 GLU A C 1
ATOM 656 O O . GLU A 1 91 ? -12.480 4.342 11.774 1.00 92.50 91 GLU A O 1
ATOM 661 N N . ILE A 1 92 ? -12.735 4.313 9.543 1.00 92.00 92 ILE A N 1
ATOM 662 C CA . ILE A 1 92 ? -14.063 3.697 9.550 1.00 92.00 92 ILE A CA 1
ATOM 663 C C . ILE A 1 92 ? -14.015 2.330 10.237 1.00 92.00 92 ILE A C 1
ATOM 665 O O . ILE A 1 92 ? -14.864 2.042 11.080 1.00 92.00 92 ILE A O 1
ATOM 669 N N . ALA A 1 93 ? -13.034 1.488 9.903 1.00 93.62 93 ALA A N 1
ATOM 670 C CA . ALA A 1 93 ? -12.925 0.144 10.462 1.00 93.62 93 ALA A CA 1
ATOM 671 C C . ALA A 1 93 ? -12.660 0.165 11.973 1.00 93.62 93 ALA A C 1
ATOM 673 O O . ALA A 1 93 ? -13.302 -0.575 12.721 1.00 93.62 93 ALA A O 1
ATOM 674 N N . VAL A 1 94 ? -11.755 1.034 12.429 1.00 92.56 94 VAL A N 1
ATOM 675 C CA . VAL A 1 94 ? -11.436 1.182 13.854 1.00 92.56 94 VAL A CA 1
ATOM 676 C C . VAL A 1 94 ? -12.629 1.744 14.629 1.00 92.56 94 VAL A C 1
ATOM 678 O O . VAL A 1 94 ? -12.998 1.172 15.654 1.00 92.56 94 VAL A O 1
ATOM 681 N N . ASN A 1 95 ? -13.293 2.788 14.125 1.00 91.06 95 ASN A N 1
ATOM 682 C CA . ASN A 1 95 ? -14.473 3.359 14.784 1.00 91.06 95 ASN A CA 1
ATOM 683 C C . ASN A 1 95 ? -15.628 2.356 14.860 1.00 91.06 95 ASN A C 1
ATOM 685 O O . ASN A 1 95 ? -16.265 2.233 15.905 1.00 91.06 95 ASN A O 1
ATOM 689 N N . THR A 1 96 ? -15.834 1.575 13.796 1.00 91.25 96 THR A N 1
ATOM 690 C CA . THR A 1 96 ? -16.830 0.492 13.779 1.00 91.25 96 THR A CA 1
ATOM 691 C C . THR A 1 96 ? -16.514 -0.560 14.841 1.00 91.25 96 THR A C 1
ATOM 693 O O . THR A 1 96 ? -17.404 -0.968 15.583 1.00 91.25 96 THR A O 1
ATOM 696 N N . TYR A 1 97 ? -15.249 -0.978 14.955 1.00 92.56 97 TYR A N 1
ATOM 697 C CA . TYR A 1 97 ? -14.820 -1.941 15.974 1.00 92.56 97 TYR A CA 1
ATOM 698 C C . TYR A 1 97 ? -15.018 -1.412 17.403 1.00 92.56 97 TYR A C 1
ATOM 700 O O . TYR A 1 97 ? -15.409 -2.166 18.291 1.00 92.56 97 TYR A O 1
ATOM 708 N N . LEU A 1 98 ? -14.784 -0.117 17.624 1.00 91.31 98 LEU A N 1
ATOM 709 C CA . LEU A 1 98 ? -14.969 0.536 18.923 1.00 91.31 98 LEU A CA 1
ATOM 710 C C . LEU A 1 98 ? -16.433 0.902 19.231 1.00 91.31 98 LEU A C 1
ATOM 712 O O . LEU A 1 98 ? -16.705 1.416 20.315 1.00 91.31 98 LEU A O 1
ATOM 716 N N . GLY A 1 99 ? -17.368 0.670 18.302 1.00 88.88 99 GLY A N 1
ATOM 717 C CA . GLY A 1 99 ? -18.773 1.059 18.452 1.00 88.88 99 GLY A CA 1
ATOM 718 C C . GLY A 1 99 ? -18.995 2.576 18.487 1.00 88.88 99 GLY A C 1
ATOM 719 O O . GLY A 1 99 ? -20.008 3.037 19.010 1.00 88.88 99 GLY A O 1
ATOM 720 N N . GLN A 1 100 ? -18.046 3.356 17.967 1.00 85.38 100 GLN A N 1
ATOM 721 C CA . GLN A 1 100 ? -18.125 4.814 17.915 1.00 85.38 100 GLN A CA 1
ATOM 722 C C . GLN A 1 100 ? -18.899 5.265 16.665 1.00 85.38 100 GLN A C 1
ATOM 724 O O . GLN A 1 100 ? -18.845 4.594 15.629 1.00 85.38 100 GLN A O 1
ATOM 729 N N . PRO A 1 101 ? -19.617 6.404 16.720 1.00 76.25 101 PRO A N 1
ATOM 730 C CA . PRO A 1 101 ? -20.253 6.974 15.535 1.00 76.25 101 PRO A CA 1
ATOM 731 C C . PRO A 1 101 ? -19.211 7.248 14.437 1.00 76.25 101 PRO A C 1
ATOM 733 O O . PRO A 1 101 ? -18.062 7.557 14.742 1.00 76.25 101 PRO A O 1
ATOM 736 N N . PHE A 1 102 ? -19.618 7.152 13.160 1.00 67.56 102 PHE A N 1
ATOM 737 C CA . PHE A 1 102 ? -18.782 7.334 11.954 1.00 67.56 102 PHE A CA 1
ATOM 738 C C . PHE A 1 102 ? -18.277 8.779 11.752 1.00 67.56 102 PHE A C 1
ATOM 740 O O . PHE A 1 102 ? -18.379 9.354 10.668 1.00 67.56 102 PHE A O 1
ATOM 747 N N . LEU A 1 103 ? -17.743 9.399 12.796 1.00 68.12 103 LEU A N 1
ATOM 748 C CA . LEU A 1 103 ? -17.093 10.692 12.730 1.00 68.12 103 LEU A CA 1
ATOM 749 C C . LEU A 1 103 ? -15.629 10.460 12.357 1.00 68.12 103 LEU A C 1
ATOM 751 O O . LEU A 1 103 ? -14.901 9.748 13.044 1.00 68.12 103 LEU A O 1
ATOM 755 N N . LEU A 1 104 ? -15.208 11.043 11.236 1.00 71.44 104 LEU A N 1
ATOM 756 C CA . LEU A 1 104 ? -13.788 11.197 10.931 1.00 71.44 104 LEU A CA 1
ATOM 757 C C . LEU A 1 104 ? -13.168 12.048 12.044 1.00 71.44 104 LEU A C 1
ATOM 759 O O . LEU A 1 104 ? -13.746 13.086 12.386 1.00 71.44 104 LEU A O 1
ATOM 763 N N . SER A 1 105 ? -12.033 11.610 12.601 1.00 67.25 105 SER A N 1
ATOM 764 C CA . SER A 1 105 ? -11.318 12.360 13.640 1.00 67.25 105 SER A CA 1
ATOM 765 C C . SER A 1 105 ? -11.186 13.838 13.260 1.00 67.25 105 SER A C 1
ATOM 767 O O . SER A 1 105 ? -10.847 14.159 12.121 1.00 67.25 105 SER A O 1
ATOM 769 N N . ASP A 1 106 ? -11.509 14.726 14.203 1.00 71.88 106 ASP A N 1
ATOM 770 C CA . ASP A 1 106 ? -11.434 16.192 14.078 1.00 71.88 106 ASP A CA 1
ATOM 771 C C . ASP A 1 106 ? -12.316 16.833 12.984 1.00 71.88 106 ASP A C 1
ATOM 773 O O . ASP A 1 106 ? -12.220 18.031 12.708 1.00 71.88 106 ASP A O 1
ATOM 777 N N . GLY A 1 107 ? -13.234 16.062 12.391 1.00 80.56 107 GLY A N 1
ATOM 778 C CA . GLY A 1 107 ? -14.157 16.516 11.353 1.00 80.56 107 GLY A CA 1
ATOM 779 C C . GLY A 1 107 ? -13.638 16.306 9.927 1.00 80.56 107 GLY A C 1
ATOM 780 O O . GLY A 1 107 ? -12.444 16.198 9.658 1.00 80.56 107 GLY A O 1
ATOM 781 N N . VAL A 1 108 ? -14.573 16.267 8.971 1.00 84.69 108 VAL A N 1
ATOM 782 C CA . VAL A 1 108 ? -14.320 15.862 7.575 1.00 84.69 108 VAL A CA 1
ATOM 783 C C . VAL A 1 108 ? -13.206 16.688 6.920 1.00 84.69 108 VAL A C 1
ATOM 785 O O . VAL A 1 108 ? -12.268 16.133 6.354 1.00 84.69 108 VAL A O 1
ATOM 788 N N . PHE A 1 109 ? -13.273 18.017 7.016 1.00 86.56 109 PHE A N 1
ATOM 789 C CA . PHE A 1 109 ? -12.309 18.899 6.353 1.00 86.56 109 PHE A CA 1
ATOM 790 C C . PHE A 1 109 ? -10.909 18.829 6.969 1.00 86.56 109 PHE A C 1
ATOM 792 O O . PHE A 1 109 ? -9.928 18.800 6.227 1.00 86.56 109 PHE A O 1
ATOM 799 N N . ALA A 1 110 ? -10.813 18.768 8.301 1.00 86.81 110 ALA A N 1
ATOM 800 C CA . ALA A 1 110 ? -9.534 18.653 8.997 1.00 86.81 110 ALA A CA 1
ATOM 801 C C . ALA A 1 110 ? -8.855 17.320 8.665 1.00 86.81 110 ALA A C 1
ATOM 803 O O . ALA A 1 110 ? -7.677 17.303 8.304 1.00 86.81 110 ALA A O 1
ATOM 804 N N . PHE A 1 111 ? -9.625 16.226 8.674 1.00 88.56 111 PHE A N 1
ATOM 805 C CA . PHE A 1 111 ? -9.144 14.908 8.283 1.00 88.56 111 PHE A CA 1
ATOM 806 C C . PHE A 1 111 ? -8.549 14.926 6.873 1.00 88.56 111 PHE A C 1
ATOM 808 O O . PHE A 1 111 ? -7.380 14.579 6.697 1.00 88.56 111 PHE A O 1
ATOM 815 N N . PHE A 1 112 ? -9.320 15.357 5.868 1.00 89.31 112 PHE A N 1
ATOM 816 C CA . PHE A 1 112 ? -8.847 15.356 4.482 1.00 89.31 112 PHE A CA 1
ATOM 817 C C . PHE A 1 112 ? -7.677 16.323 4.278 1.00 89.31 112 PHE A C 1
ATOM 819 O O . PHE A 1 112 ? -6.702 15.947 3.633 1.00 89.31 112 PHE A O 1
ATOM 826 N N . GLY A 1 113 ? -7.709 17.518 4.875 1.00 89.19 113 GLY A N 1
ATOM 827 C CA . GLY A 1 113 ? -6.593 18.466 4.814 1.00 89.19 113 GLY A CA 1
ATOM 828 C C . GLY A 1 113 ? -5.291 17.870 5.357 1.00 89.19 113 GLY A C 1
ATOM 829 O O . GLY A 1 113 ? -4.249 17.951 4.703 1.00 89.19 113 GLY A O 1
ATOM 830 N N . PHE A 1 114 ? -5.359 17.196 6.507 1.00 89.62 114 PHE A N 1
ATOM 831 C CA . PHE A 1 114 ? -4.207 16.518 7.092 1.00 89.62 114 PHE A CA 1
ATOM 832 C C . PHE A 1 114 ? -3.729 15.338 6.235 1.00 89.62 114 PHE A C 1
ATOM 834 O O . PHE A 1 114 ? -2.530 15.222 5.973 1.00 89.62 114 PHE A O 1
ATOM 841 N N . GLN A 1 115 ? -4.640 14.494 5.732 1.00 91.88 115 GLN A N 1
ATOM 842 C CA . GLN A 1 115 ? -4.244 13.363 4.884 1.00 91.88 115 GLN A CA 1
ATOM 843 C C . GLN A 1 115 ? -3.567 13.823 3.588 1.00 91.88 115 GLN A C 1
ATOM 845 O O . GLN A 1 115 ? -2.610 13.183 3.158 1.00 91.88 115 GLN A O 1
ATOM 850 N N . LEU A 1 116 ? -3.992 14.941 2.991 1.00 88.06 116 LEU A N 1
ATOM 851 C CA . LEU A 1 116 ? -3.346 15.489 1.793 1.00 88.06 116 LEU A CA 1
ATOM 852 C C . LEU A 1 116 ? -1.888 15.885 2.071 1.00 88.06 116 LEU A C 1
ATOM 854 O O . LEU A 1 116 ? -1.000 15.529 1.291 1.00 88.06 116 LEU A O 1
ATOM 858 N N . LEU A 1 117 ? -1.618 16.536 3.206 1.00 90.50 117 LEU A N 1
ATOM 859 C CA . LEU A 1 117 ? -0.256 16.892 3.618 1.00 90.50 117 LEU A CA 1
ATOM 860 C C . LEU A 1 117 ? 0.609 15.643 3.837 1.00 90.50 117 LEU A C 1
ATOM 862 O O . LEU A 1 117 ? 1.707 15.535 3.284 1.00 90.50 117 LEU A O 1
ATOM 866 N N . VAL A 1 118 ? 0.092 14.665 4.585 1.00 92.00 118 VAL A N 1
ATOM 867 C CA . VAL A 1 118 ? 0.832 13.435 4.908 1.00 92.00 118 VAL A CA 1
ATOM 868 C C . VAL A 1 118 ? 1.037 12.552 3.674 1.00 92.00 118 VAL A C 1
ATOM 870 O O . VAL A 1 118 ? 2.098 11.941 3.524 1.00 92.00 118 VAL A O 1
ATOM 873 N N . SER A 1 119 ? 0.073 12.528 2.747 1.00 92.50 119 SER A N 1
ATOM 874 C CA . SER A 1 119 ? 0.136 11.706 1.532 1.00 92.50 119 SER A CA 1
ATOM 875 C C . SER A 1 119 ? 1.355 12.020 0.668 1.00 92.50 119 SER A C 1
ATOM 877 O O . SER A 1 119 ? 1.914 11.117 0.051 1.00 92.50 119 SER A O 1
ATOM 879 N N . THR A 1 120 ? 1.816 13.275 0.662 1.00 89.00 120 THR A N 1
ATOM 880 C CA . THR A 1 120 ? 2.990 13.682 -0.116 1.00 89.00 120 THR A CA 1
ATOM 881 C C . THR A 1 120 ? 4.262 13.062 0.459 1.00 89.00 120 THR A C 1
ATOM 883 O O . THR A 1 120 ? 5.039 12.455 -0.277 1.00 89.00 120 THR A O 1
ATOM 886 N N . GLY A 1 121 ? 4.453 13.143 1.781 1.00 89.75 121 GLY A N 1
ATOM 887 C CA . GLY A 1 121 ? 5.581 12.492 2.456 1.00 89.75 121 GLY A CA 1
ATOM 888 C C . GLY A 1 121 ? 5.538 10.971 2.298 1.00 89.75 121 GLY A C 1
ATOM 889 O O . GLY A 1 121 ? 6.554 10.336 2.008 1.00 89.75 121 GLY A O 1
ATOM 890 N N . PHE A 1 122 ? 4.338 10.396 2.390 1.00 90.38 122 PHE A N 1
ATOM 891 C CA . PHE A 1 122 ? 4.116 8.978 2.132 1.00 90.38 122 PHE A CA 1
ATOM 892 C C . PHE A 1 122 ? 4.498 8.578 0.699 1.00 90.38 122 PHE A C 1
ATOM 894 O O . PHE A 1 122 ? 5.186 7.578 0.508 1.00 90.38 122 PHE A O 1
ATOM 901 N N . ALA A 1 123 ? 4.104 9.368 -0.304 1.00 90.50 123 ALA A N 1
ATOM 902 C CA . ALA A 1 123 ? 4.411 9.107 -1.707 1.00 90.50 123 ALA A CA 1
ATOM 903 C C . ALA A 1 123 ? 5.922 9.072 -1.967 1.00 90.50 123 ALA A C 1
ATOM 905 O O . ALA A 1 123 ? 6.396 8.194 -2.686 1.00 90.50 123 ALA A O 1
ATOM 906 N N . VAL A 1 124 ? 6.678 9.988 -1.352 1.00 89.00 124 VAL A N 1
ATOM 907 C CA . VAL A 1 124 ? 8.146 10.018 -1.444 1.00 89.00 124 VAL A CA 1
ATOM 908 C C . VAL A 1 124 ? 8.758 8.768 -0.810 1.00 89.00 124 VAL A C 1
ATOM 910 O O . VAL A 1 124 ? 9.590 8.112 -1.435 1.00 89.00 124 VAL A O 1
ATOM 913 N N . GLY A 1 125 ? 8.320 8.394 0.396 1.00 87.81 125 GLY A N 1
ATOM 914 C CA . GLY A 1 125 ? 8.802 7.180 1.064 1.00 87.81 125 GLY A CA 1
ATOM 915 C C . GLY A 1 125 ? 8.486 5.909 0.271 1.00 87.81 125 GLY A C 1
ATOM 916 O O . GLY A 1 125 ? 9.344 5.040 0.108 1.00 87.81 125 GLY A O 1
ATOM 917 N N . PHE A 1 126 ? 7.278 5.826 -0.289 1.00 88.62 126 PHE A N 1
ATOM 918 C CA . PHE A 1 126 ? 6.890 4.736 -1.176 1.00 88.62 126 PHE A CA 1
ATOM 919 C C . PHE A 1 126 ? 7.751 4.690 -2.436 1.00 88.62 126 PHE A C 1
ATOM 921 O O . PHE A 1 126 ? 8.214 3.616 -2.803 1.00 88.62 126 PHE A O 1
ATOM 928 N N . MET A 1 127 ? 7.966 5.829 -3.096 1.00 88.19 127 MET A N 1
ATOM 929 C CA . MET A 1 127 ? 8.782 5.902 -4.305 1.00 88.19 127 MET A CA 1
ATOM 930 C C . MET A 1 127 ? 10.195 5.405 -4.023 1.00 88.19 127 MET A C 1
ATOM 932 O O . MET A 1 127 ? 10.682 4.539 -4.740 1.00 88.19 127 MET A O 1
ATOM 936 N N . TRP A 1 128 ? 10.806 5.873 -2.933 1.00 87.31 128 TRP A N 1
ATOM 937 C CA . TRP A 1 128 ? 12.122 5.405 -2.513 1.00 87.31 128 TRP A CA 1
ATOM 938 C C . TRP A 1 128 ? 12.137 3.887 -2.300 1.00 87.31 128 TRP A C 1
ATOM 940 O O . TRP A 1 128 ? 12.989 3.189 -2.848 1.00 87.31 128 TRP A O 1
ATOM 950 N N . LEU A 1 129 ? 11.173 3.349 -1.551 1.00 86.50 129 LEU A N 1
ATOM 951 C CA . LEU A 1 129 ? 11.087 1.911 -1.300 1.00 86.50 129 LEU A CA 1
ATOM 952 C C . LEU A 1 129 ? 10.914 1.124 -2.609 1.00 86.50 129 LEU A C 1
ATOM 954 O O . LEU A 1 129 ? 11.584 0.116 -2.836 1.00 86.50 129 LEU A O 1
ATOM 958 N N . HIS A 1 130 ? 10.017 1.592 -3.473 1.00 85.50 130 HIS A N 1
ATOM 959 C CA . HIS A 1 130 ? 9.688 0.961 -4.743 1.00 85.50 130 HIS A CA 1
ATOM 960 C C . HIS A 1 130 ? 10.880 0.977 -5.700 1.00 85.50 130 HIS A C 1
ATOM 962 O O . HIS A 1 130 ? 11.214 -0.062 -6.259 1.00 85.50 130 HIS A O 1
ATOM 968 N N . GLU A 1 131 ? 11.588 2.098 -5.816 1.00 84.62 131 GLU A N 1
ATOM 969 C CA . GLU A 1 131 ? 12.781 2.229 -6.658 1.00 84.62 131 GLU A CA 1
ATOM 970 C C . GLU A 1 131 ? 13.960 1.386 -6.163 1.00 84.62 131 GLU A C 1
ATOM 972 O O . GLU A 1 131 ? 14.753 0.920 -6.976 1.00 84.62 131 GLU A O 1
ATOM 977 N N . ASN A 1 132 ? 14.068 1.128 -4.858 1.00 85.62 132 ASN A N 1
ATOM 978 C CA . ASN A 1 132 ? 15.128 0.272 -4.324 1.00 85.62 132 ASN A CA 1
ATOM 979 C C . ASN A 1 132 ? 14.789 -1.225 -4.424 1.00 85.62 132 ASN A C 1
ATOM 981 O O . ASN A 1 132 ? 15.670 -2.045 -4.678 1.00 85.62 132 ASN A O 1
ATOM 985 N N . ILE A 1 133 ? 13.520 -1.605 -4.244 1.00 85.06 133 ILE A N 1
ATOM 986 C CA . ILE A 1 133 ? 13.113 -3.019 -4.192 1.00 85.06 133 ILE A CA 1
ATOM 987 C C . ILE A 1 133 ? 12.689 -3.549 -5.563 1.00 85.06 133 ILE A C 1
ATOM 989 O O . ILE A 1 133 ? 13.063 -4.664 -5.941 1.00 85.06 133 ILE A O 1
ATOM 993 N N . ALA A 1 134 ? 11.901 -2.781 -6.319 1.00 82.44 134 ALA A N 1
ATOM 994 C CA . ALA A 1 134 ? 11.285 -3.262 -7.550 1.00 82.44 134 ALA A CA 1
ATOM 995 C C . ALA A 1 134 ? 12.311 -3.645 -8.630 1.00 82.44 134 ALA A C 1
ATOM 997 O O . ALA A 1 134 ? 12.159 -4.730 -9.193 1.00 82.44 134 ALA A O 1
ATOM 998 N N . PRO A 1 135 ? 13.392 -2.879 -8.892 1.00 80.50 135 PRO A N 1
ATOM 999 C CA . PRO A 1 135 ? 14.392 -3.273 -9.885 1.00 80.50 135 PRO A CA 1
ATOM 1000 C C . PRO A 1 135 ? 15.109 -4.576 -9.522 1.00 80.50 135 PRO A C 1
ATOM 1002 O O . PRO A 1 135 ? 15.242 -5.456 -10.373 1.00 80.50 135 PRO A O 1
ATOM 1005 N N . LEU A 1 136 ? 15.513 -4.739 -8.256 1.00 84.62 136 LEU A N 1
ATOM 1006 C CA . LEU A 1 136 ? 16.170 -5.960 -7.771 1.00 84.62 136 LEU A CA 1
ATOM 1007 C C . LEU A 1 136 ? 15.260 -7.182 -7.934 1.00 84.62 136 LEU A C 1
ATOM 1009 O O . LEU A 1 136 ? 15.697 -8.252 -8.367 1.00 84.62 136 LEU A O 1
ATOM 1013 N N . TRP A 1 137 ? 13.976 -7.015 -7.626 1.00 85.81 137 TRP A N 1
ATOM 1014 C CA . TRP A 1 137 ? 12.984 -8.069 -7.778 1.00 85.81 137 TRP A CA 1
ATOM 1015 C C . TRP A 1 137 ? 12.700 -8.402 -9.248 1.00 85.81 137 TRP A C 1
ATOM 1017 O O . TRP A 1 137 ? 12.709 -9.573 -9.635 1.00 85.81 137 TRP A O 1
ATOM 1027 N N . TRP A 1 138 ? 12.492 -7.389 -10.089 1.00 84.94 138 TRP A N 1
ATOM 1028 C CA . TRP A 1 138 ? 12.183 -7.572 -11.507 1.00 84.94 138 TRP A CA 1
ATOM 1029 C C . TRP A 1 138 ? 13.334 -8.194 -12.289 1.00 84.94 138 TRP A C 1
ATOM 1031 O O . TRP A 1 138 ? 13.085 -9.066 -13.124 1.00 84.94 138 TRP A O 1
ATOM 1041 N N . LEU A 1 139 ? 14.583 -7.858 -11.953 1.00 84.56 139 LEU A N 1
ATOM 1042 C CA . LEU A 1 139 ? 15.763 -8.545 -12.482 1.00 84.56 139 LEU A CA 1
ATOM 1043 C C . LEU A 1 139 ? 15.743 -10.044 -12.167 1.00 84.56 139 LEU A C 1
ATOM 1045 O O . LEU A 1 139 ? 16.081 -10.852 -13.028 1.00 84.56 139 LEU A O 1
ATOM 1049 N N . ARG A 1 140 ? 15.294 -10.425 -10.967 1.00 86.69 140 ARG A N 1
ATOM 1050 C CA . ARG A 1 140 ? 15.239 -11.825 -10.525 1.00 86.69 140 ARG A CA 1
ATOM 1051 C C . ARG A 1 140 ? 14.133 -12.639 -11.198 1.00 86.69 140 ARG A C 1
ATOM 1053 O O . ARG A 1 140 ? 14.267 -13.854 -11.323 1.00 86.69 140 ARG A O 1
ATOM 1060 N N . ILE A 1 141 ? 13.026 -12.006 -11.593 1.00 85.62 141 ILE A N 1
ATOM 1061 C CA . ILE A 1 141 ? 11.880 -12.701 -12.209 1.00 85.62 141 ILE A CA 1
ATOM 1062 C C . ILE A 1 141 ? 11.846 -12.597 -13.740 1.00 85.62 141 ILE A C 1
ATOM 1064 O O . ILE A 1 141 ? 11.003 -13.248 -14.365 1.00 85.62 141 ILE A O 1
ATOM 1068 N N . ARG A 1 142 ? 12.743 -11.812 -14.354 1.00 82.62 142 ARG A N 1
ATOM 1069 C CA . ARG A 1 142 ? 12.741 -11.534 -15.802 1.00 82.62 142 ARG A CA 1
ATOM 1070 C C . ARG A 1 142 ? 12.752 -12.802 -16.661 1.00 82.62 142 ARG A C 1
ATOM 1072 O O . ARG A 1 142 ? 12.037 -12.866 -17.652 1.00 82.62 142 ARG A O 1
ATOM 1079 N N . ASP A 1 143 ? 13.479 -13.837 -16.237 1.00 82.06 143 ASP A N 1
ATOM 1080 C CA . ASP A 1 143 ? 13.664 -15.061 -17.028 1.00 82.06 143 ASP A CA 1
ATOM 1081 C C . ASP A 1 143 ? 12.381 -15.916 -17.092 1.00 82.06 143 ASP A C 1
ATOM 1083 O O . ASP A 1 143 ? 12.214 -16.749 -17.979 1.00 82.06 143 ASP A O 1
ATOM 1087 N N . ARG A 1 144 ? 11.435 -15.697 -16.165 1.00 82.81 144 ARG A N 1
ATOM 1088 C CA . ARG A 1 144 ? 10.158 -16.434 -16.078 1.00 82.81 144 ARG A CA 1
ATOM 1089 C C . ARG A 1 144 ? 8.916 -15.582 -16.355 1.00 82.81 144 ARG A C 1
ATOM 1091 O O . ARG A 1 144 ? 7.825 -16.143 -16.553 1.00 82.81 144 ARG A O 1
ATOM 1098 N N . ASN A 1 145 ? 9.067 -14.256 -16.386 1.00 80.50 145 ASN A N 1
ATOM 1099 C CA . ASN A 1 145 ? 7.994 -13.297 -16.613 1.00 80.50 145 ASN A CA 1
ATOM 1100 C C . ASN A 1 145 ? 8.345 -12.323 -17.761 1.00 80.50 145 ASN A C 1
ATOM 1102 O O . ASN A 1 145 ? 9.120 -11.387 -17.551 1.00 80.50 145 ASN A O 1
ATOM 1106 N N . PRO A 1 146 ? 7.739 -12.485 -18.954 1.00 75.56 146 PRO A N 1
ATOM 1107 C CA . PRO A 1 146 ? 8.053 -11.651 -20.116 1.00 75.56 146 PRO A CA 1
ATOM 1108 C C . PRO A 1 146 ? 7.690 -10.171 -19.917 1.00 75.56 146 PRO A C 1
ATOM 1110 O O . PRO A 1 146 ? 8.337 -9.307 -20.502 1.00 75.56 146 PRO A O 1
ATOM 1113 N N . VAL A 1 147 ? 6.709 -9.857 -19.058 1.00 74.50 147 VAL A N 1
ATOM 1114 C CA . VAL A 1 147 ? 6.341 -8.466 -18.731 1.00 74.50 147 VAL A CA 1
ATOM 1115 C C . VAL A 1 147 ? 7.454 -7.795 -17.926 1.00 74.50 147 VAL A C 1
ATOM 1117 O O . VAL A 1 147 ? 7.837 -6.665 -18.214 1.00 74.50 147 VAL A O 1
ATOM 1120 N N . ALA A 1 148 ? 8.034 -8.515 -16.961 1.00 75.50 148 ALA A N 1
ATOM 1121 C CA . ALA A 1 148 ? 9.178 -8.021 -16.203 1.00 75.50 148 ALA A CA 1
ATOM 1122 C C . ALA A 1 148 ? 10.422 -7.865 -17.095 1.00 75.50 148 ALA A C 1
ATOM 1124 O O . ALA A 1 148 ? 11.145 -6.883 -16.957 1.00 75.50 148 ALA A O 1
ATOM 1125 N N . ALA A 1 149 ? 10.647 -8.780 -18.046 1.00 76.56 149 ALA A N 1
ATOM 1126 C CA . ALA A 1 149 ? 11.747 -8.670 -19.005 1.00 76.56 149 ALA A CA 1
ATOM 1127 C C . ALA A 1 149 ? 11.630 -7.422 -19.897 1.00 76.56 149 ALA A C 1
ATOM 1129 O O . ALA A 1 149 ? 12.605 -6.685 -20.043 1.00 76.56 149 ALA A O 1
ATOM 1130 N N . ALA A 1 150 ? 10.435 -7.148 -20.436 1.00 75.69 150 ALA A N 1
ATOM 1131 C CA . ALA A 1 150 ? 10.172 -5.943 -21.223 1.00 75.69 150 ALA A CA 1
ATOM 1132 C C . ALA A 1 150 ? 10.405 -4.664 -20.403 1.00 75.69 150 ALA A C 1
ATOM 1134 O O . ALA A 1 150 ? 11.010 -3.708 -20.887 1.00 75.69 150 ALA A O 1
ATOM 1135 N N . TYR A 1 151 ? 9.986 -4.670 -19.137 1.00 72.69 151 TYR A N 1
ATOM 1136 C CA . TYR A 1 151 ? 10.172 -3.537 -18.239 1.00 72.69 151 TYR A CA 1
ATOM 1137 C C . TYR A 1 151 ? 11.650 -3.289 -17.898 1.00 72.69 151 TYR A C 1
ATOM 1139 O O . TYR A 1 151 ? 12.128 -2.159 -17.980 1.00 72.69 151 TYR A O 1
ATOM 1147 N N . VAL A 1 152 ? 12.404 -4.344 -17.573 1.00 75.94 152 VAL A N 1
ATOM 1148 C CA . VAL A 1 152 ? 13.853 -4.257 -17.323 1.00 75.94 152 VAL A CA 1
ATOM 1149 C C . VAL A 1 152 ? 14.589 -3.735 -18.561 1.00 75.94 152 VAL A C 1
ATOM 1151 O O . VAL A 1 152 ? 15.471 -2.888 -18.430 1.00 75.94 152 VAL A O 1
ATOM 1154 N N . ALA A 1 153 ? 14.206 -4.183 -19.761 1.00 76.81 153 ALA A N 1
ATOM 1155 C CA . ALA A 1 153 ? 14.784 -3.694 -21.011 1.00 76.81 153 ALA A CA 1
ATOM 1156 C C . ALA A 1 153 ? 14.505 -2.194 -21.233 1.00 76.81 153 ALA A C 1
ATOM 1158 O O . ALA A 1 153 ? 15.423 -1.446 -21.574 1.00 76.81 153 ALA A O 1
ATOM 1159 N N . ALA A 1 154 ? 13.274 -1.736 -20.978 1.00 73.31 154 ALA A N 1
ATOM 1160 C CA . ALA A 1 154 ? 12.913 -0.318 -21.061 1.00 73.31 154 ALA A CA 1
ATOM 1161 C C . ALA A 1 154 ? 13.671 0.541 -20.029 1.00 73.31 154 ALA A C 1
ATOM 1163 O O . ALA A 1 154 ? 14.139 1.636 -20.352 1.00 73.31 154 ALA A O 1
ATOM 1164 N N . TYR A 1 155 ? 13.849 0.026 -18.808 1.00 70.56 155 TYR A N 1
ATOM 1165 C CA . TYR A 1 155 ? 14.614 0.694 -17.753 1.00 70.56 155 TYR A CA 1
ATOM 1166 C C . TYR A 1 155 ? 16.098 0.845 -18.129 1.00 70.56 155 TYR A C 1
ATOM 1168 O O . TYR A 1 155 ? 16.656 1.935 -18.008 1.00 70.56 155 TYR A O 1
ATOM 1176 N N . MET A 1 156 ? 16.727 -0.217 -18.654 1.00 72.06 156 MET A N 1
ATOM 11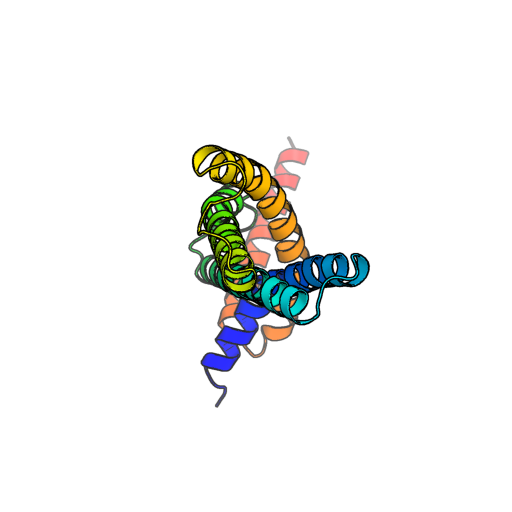77 C CA . MET A 1 156 ? 18.119 -0.172 -19.127 1.00 72.06 156 MET A CA 1
ATOM 1178 C C . MET A 1 156 ? 18.307 0.799 -20.298 1.00 72.06 156 MET A C 1
ATOM 1180 O O . MET A 1 156 ? 19.315 1.498 -20.367 1.00 72.06 156 MET A O 1
ATOM 1184 N N . GLN A 1 157 ? 17.340 0.888 -21.217 1.00 73.00 157 GLN A N 1
ATOM 1185 C CA . GLN A 1 157 ? 17.408 1.888 -22.284 1.00 73.00 157 GLN A CA 1
ATOM 1186 C C . GLN A 1 157 ? 17.378 3.313 -21.713 1.00 73.00 157 GLN A C 1
ATOM 1188 O O . GLN A 1 157 ? 18.186 4.148 -22.121 1.00 73.00 157 GLN A O 1
ATOM 1193 N N . GLN A 1 158 ? 16.512 3.599 -20.734 1.00 69.06 158 GLN A N 1
ATOM 1194 C CA . GLN A 1 158 ? 16.444 4.922 -20.103 1.00 69.06 158 GLN A CA 1
ATOM 1195 C C . GLN A 1 158 ? 17.719 5.310 -19.344 1.00 69.06 158 GLN A C 1
ATOM 1197 O O . GLN A 1 158 ? 18.135 6.468 -19.448 1.00 69.06 158 GLN A O 1
ATOM 1202 N N . SER A 1 159 ? 18.362 4.387 -18.620 1.00 64.50 159 SER A N 1
ATOM 1203 C CA . SER A 1 159 ? 19.611 4.693 -17.905 1.00 64.50 159 SER A CA 1
ATOM 1204 C C . SER A 1 159 ? 20.736 5.078 -18.872 1.00 64.50 159 SER A C 1
ATOM 1206 O O . SER A 1 159 ? 21.424 6.072 -18.642 1.00 64.50 159 SER A O 1
ATOM 1208 N N . VAL A 1 160 ? 20.839 4.386 -20.014 1.00 69.19 160 VAL A N 1
ATOM 1209 C CA . VAL A 1 160 ? 21.812 4.705 -21.077 1.00 69.19 160 VAL A CA 1
ATOM 1210 C C . VAL A 1 160 ? 21.570 6.101 -21.669 1.00 69.19 160 VAL A C 1
ATOM 1212 O O . VAL A 1 160 ? 22.524 6.832 -21.945 1.00 69.19 160 VAL A O 1
ATOM 1215 N N . TYR A 1 161 ? 20.311 6.515 -21.849 1.00 66.44 161 TYR A N 1
ATOM 1216 C CA . TYR A 1 161 ? 19.994 7.874 -22.314 1.00 66.44 161 TYR A CA 1
ATOM 1217 C C . TYR A 1 161 ? 20.363 8.953 -21.285 1.00 66.44 161 TYR A C 1
ATOM 1219 O O . TYR A 1 161 ? 20.856 10.019 -21.662 1.00 66.44 161 TYR A O 1
ATOM 1227 N N . GLN A 1 162 ? 20.150 8.695 -19.992 1.00 67.06 162 GLN A N 1
ATOM 1228 C CA . GLN A 1 162 ? 20.499 9.650 -18.937 1.00 67.06 162 GLN A CA 1
ATOM 1229 C C . GLN A 1 162 ? 22.014 9.807 -18.768 1.00 67.06 162 GLN A C 1
ATOM 1231 O O . GLN A 1 162 ? 22.482 10.930 -18.579 1.00 67.06 162 GLN A O 1
ATOM 1236 N N . GLU A 1 163 ? 22.782 8.722 -18.877 1.00 69.38 163 GLU A N 1
ATOM 1237 C CA . GLU A 1 163 ? 24.249 8.774 -18.838 1.00 69.38 163 GLU A CA 1
ATOM 1238 C C . GLU A 1 163 ? 24.814 9.602 -19.994 1.00 69.38 163 GLU A C 1
ATOM 1240 O O . GLU A 1 163 ? 25.569 10.544 -19.751 1.00 69.38 163 GLU A O 1
ATOM 1245 N N . ARG A 1 164 ? 24.353 9.369 -21.231 1.00 71.12 164 ARG A N 1
ATOM 1246 C CA . ARG A 1 164 ? 24.782 10.176 -22.390 1.00 71.12 164 ARG A CA 1
ATOM 1247 C C . ARG A 1 164 ? 24.457 11.660 -22.241 1.00 71.12 164 ARG A C 1
ATOM 1249 O O . ARG A 1 164 ? 25.240 12.502 -22.674 1.00 71.12 164 ARG A O 1
ATOM 1256 N N . ASN A 1 165 ? 23.315 12.001 -21.642 1.00 72.50 165 ASN A N 1
ATOM 1257 C CA . ASN A 1 165 ? 22.973 13.400 -21.385 1.00 72.50 165 ASN A CA 1
ATOM 1258 C C . ASN A 1 165 ? 23.872 14.023 -20.310 1.00 72.50 165 ASN A C 1
ATOM 1260 O O . ASN A 1 165 ? 24.313 15.157 -20.486 1.00 72.50 165 ASN A O 1
ATOM 1264 N N . LYS A 1 166 ? 24.200 13.293 -19.237 1.00 69.31 166 LYS A N 1
ATOM 1265 C CA . LYS A 1 166 ? 25.150 13.766 -18.215 1.00 69.31 166 LYS A CA 1
ATOM 1266 C C . LYS A 1 166 ? 26.552 13.970 -18.793 1.00 69.31 166 LYS A C 1
ATOM 1268 O O . LYS A 1 166 ? 27.206 14.956 -18.462 1.00 69.31 166 LYS A O 1
ATOM 1273 N N . GLU A 1 167 ? 26.998 13.081 -19.677 1.00 70.25 167 GLU A N 1
ATOM 1274 C CA . GLU A 1 167 ? 28.275 13.222 -20.387 1.00 70.25 167 GLU A CA 1
ATOM 1275 C C . GLU A 1 167 ? 28.290 14.417 -21.344 1.00 70.25 167 GLU A C 1
ATOM 1277 O O . GLU A 1 167 ? 29.296 15.118 -21.424 1.00 70.25 167 GLU A O 1
ATOM 1282 N N . ARG A 1 168 ? 27.176 14.691 -22.037 1.00 67.69 168 ARG A N 1
ATOM 1283 C CA . ARG A 1 168 ? 27.035 15.887 -22.881 1.00 67.69 168 ARG A CA 1
ATOM 1284 C C . ARG A 1 168 ? 27.101 17.172 -22.063 1.00 67.69 168 ARG A C 1
ATOM 1286 O O . ARG A 1 168 ? 27.869 18.058 -22.415 1.00 67.69 168 ARG A O 1
ATOM 1293 N N . VAL A 1 169 ? 26.365 17.245 -20.954 1.00 71.06 169 VAL A N 1
ATOM 1294 C CA . VAL A 1 169 ? 26.374 18.420 -20.066 1.00 71.06 169 VAL A CA 1
ATOM 1295 C C . VAL A 1 169 ? 27.757 18.643 -19.446 1.00 71.06 169 VAL A C 1
ATOM 1297 O O . VAL A 1 169 ? 28.171 19.782 -19.321 1.00 71.06 169 VAL A O 1
ATOM 1300 N N . LYS A 1 170 ? 28.516 17.586 -19.122 1.00 66.19 170 LYS A N 1
ATOM 1301 C CA . LYS A 1 170 ? 29.902 17.714 -18.626 1.00 66.19 170 LYS A CA 1
ATOM 1302 C C . LYS A 1 170 ? 30.926 18.166 -19.677 1.00 66.19 170 LYS A C 1
ATOM 1304 O O . LYS A 1 170 ? 32.027 18.548 -19.297 1.00 66.19 170 LYS A O 1
ATOM 1309 N N . ARG A 1 171 ? 30.619 18.047 -20.973 1.00 62.19 171 ARG A N 1
ATOM 1310 C CA . ARG A 1 171 ? 31.503 18.459 -22.082 1.00 62.19 171 ARG A CA 1
ATOM 1311 C C . ARG A 1 171 ? 31.219 19.874 -22.594 1.00 62.19 171 ARG A C 1
ATOM 1313 O O . ARG A 1 171 ? 31.919 20.309 -23.504 1.00 62.19 171 ARG A O 1
ATOM 1320 N N . THR A 1 172 ? 30.194 20.538 -22.063 1.00 54.34 172 THR A N 1
ATOM 1321 C CA . THR A 1 172 ? 29.822 21.920 -22.405 1.00 54.34 172 THR A CA 1
ATOM 1322 C C . THR A 1 172 ? 30.231 22.832 -21.262 1.00 54.34 172 THR A C 1
ATOM 1324 O O . THR A 1 172 ? 30.660 23.964 -21.557 1.00 54.34 172 THR A O 1
#

Sequence (172 aa):
MNNPIKRLAELLLPGSLLGAIAALAVGGVALYGGLPTGYIVVSILAIGVPLALFGAGYSFLLASARIRIGGITPAVGYWLIGYTVSRTVYEIAVNTYLGQPFLLSDGVFAFFGFQLLVSTGFAVGFMWLHENIAPLWWLRIRDRNPVAAAYVAAYMQQSVYQERNKERVKRT

Secondary structure (DSSP, 8-state):
---HHHHHHHHHHHHHHHHHHHHHHHHHHHHHTT--HHHHHHHHHHHHHHHHHHHHHHHHHHHTTSS-TT-HHHHHHHHHHHHHHHHHHHHHHHHHHTT--SPPTT-HHHHHHHHHHHHHHHHHHHHHHHHHHHHHHHHHHTTT-HHHHHHHHHHHHHHHHHHHHHHHHHT-